Protein AF-A0A8T2XK38-F1 (afdb_monomer_lite)

Radius of gyration: 33.11 Å; chains: 1; bounding box: 88×64×48 Å

Secondary structure (DSSP, 8-state):
-----TTS-HHHHHHHHHHHHHHHHTS-HHHHHT--STTTTGGGHHHHHHHHHHHH-TTSHHHHHHHHHTTT---------HHHHHHHHHHHHHHHHS----------TT--GGGGGGSSSSSSSSSS--

Structure (mmCIF, N/CA/C/O backbone):
data_AF-A0A8T2XK38-F1
#
_entry.id   AF-A0A8T2XK38-F1
#
loop_
_atom_site.group_PDB
_atom_site.id
_atom_site.type_symbol
_atom_site.label_atom_id
_atom_site.label_alt_id
_atom_site.label_comp_id
_atom_site.label_asym_id
_atom_site.label_entity_id
_atom_site.label_seq_id
_atom_site.pdbx_PDB_ins_code
_atom_site.Cartn_x
_atom_site.Cartn_y
_atom_site.Cartn_z
_atom_site.occupancy
_atom_site.B_iso_or_equiv
_atom_site.auth_seq_id
_atom_site.auth_comp_id
_atom_site.auth_asym_id
_atom_site.auth_atom_id
_atom_site.pdbx_PDB_model_num
ATOM 1 N N . MET A 1 1 ? 4.969 -1.839 1.695 1.00 87.56 1 MET A N 1
ATOM 2 C CA . MET A 1 1 ? 5.526 -1.968 0.326 1.00 87.56 1 MET A CA 1
ATOM 3 C C . MET A 1 1 ? 4.391 -2.304 -0.635 1.00 87.56 1 MET A C 1
ATOM 5 O O . MET A 1 1 ? 3.435 -2.931 -0.197 1.00 87.56 1 MET A O 1
ATOM 9 N N . THR A 1 2 ? 4.467 -1.885 -1.900 1.00 90.44 2 THR A N 1
ATOM 10 C CA . THR A 1 2 ? 3.505 -2.249 -2.957 1.00 90.44 2 THR A CA 1
ATOM 11 C C . THR A 1 2 ? 4.258 -2.663 -4.222 1.00 90.44 2 THR A C 1
ATOM 13 O O . THR A 1 2 ? 5.380 -2.202 -4.427 1.00 90.44 2 THR A O 1
ATOM 16 N N . LEU A 1 3 ? 3.652 -3.514 -5.049 1.00 91.62 3 LEU A N 1
ATOM 17 C CA . LEU A 1 3 ? 4.162 -3.915 -6.360 1.00 91.62 3 LEU A CA 1
ATOM 18 C C . LEU A 1 3 ? 3.125 -3.524 -7.416 1.00 91.62 3 LEU A C 1
ATOM 20 O O . LEU A 1 3 ? 1.936 -3.775 -7.230 1.00 91.62 3 LEU A O 1
ATOM 24 N N . CYS A 1 4 ? 3.578 -2.878 -8.486 1.00 90.12 4 CYS A N 1
ATOM 25 C CA . CYS A 1 4 ? 2.731 -2.358 -9.559 1.00 90.12 4 CYS A CA 1
ATOM 26 C C . CYS A 1 4 ? 3.416 -2.625 -10.905 1.00 90.12 4 CYS A C 1
ATOM 28 O O . CYS A 1 4 ? 4.634 -2.818 -10.937 1.00 90.12 4 CYS A O 1
ATOM 30 N N . ASP A 1 5 ? 2.661 -2.562 -12.001 1.00 90.50 5 ASP A N 1
ATOM 31 C CA . ASP A 1 5 ? 3.234 -2.557 -13.348 1.00 90.50 5 ASP A CA 1
ATOM 32 C C . ASP A 1 5 ? 4.154 -1.354 -13.578 1.00 90.50 5 ASP A C 1
ATOM 34 O O . ASP A 1 5 ? 3.989 -0.287 -12.982 1.00 90.50 5 ASP A O 1
ATOM 38 N N . SER A 1 6 ? 5.106 -1.507 -14.499 1.00 87.25 6 SER A N 1
ATOM 39 C CA . SER A 1 6 ? 6.058 -0.449 -14.861 1.00 87.25 6 SER A CA 1
ATOM 40 C C . SER A 1 6 ? 5.391 0.782 -15.484 1.00 87.25 6 SER A C 1
ATOM 42 O O . SER A 1 6 ? 5.928 1.884 -15.382 1.00 87.25 6 SER A O 1
ATOM 44 N N . SER A 1 7 ? 4.215 0.611 -16.098 1.00 87.31 7 SER A N 1
ATOM 45 C CA . SER A 1 7 ? 3.406 1.700 -16.657 1.00 87.31 7 SER A CA 1
ATOM 46 C C . SER A 1 7 ? 2.645 2.496 -15.594 1.00 87.31 7 SER A C 1
ATOM 48 O O . SER A 1 7 ? 2.146 3.586 -15.882 1.00 87.31 7 SER A O 1
ATOM 50 N N . TYR A 1 8 ? 2.533 1.971 -14.370 1.00 88.25 8 TYR A N 1
ATOM 51 C CA . TYR A 1 8 ? 1.769 2.620 -13.320 1.00 88.25 8 TYR A CA 1
ATOM 52 C C . TYR A 1 8 ? 2.502 3.876 -12.815 1.00 88.25 8 TYR A C 1
ATOM 54 O O . TYR A 1 8 ? 3.689 3.807 -12.477 1.00 88.25 8 TYR A O 1
ATOM 62 N N . PRO A 1 9 ? 1.829 5.040 -12.710 1.00 87.12 9 PRO A N 1
ATOM 63 C CA . PRO A 1 9 ? 2.476 6.272 -12.282 1.00 87.12 9 PRO A CA 1
ATOM 64 C C . PRO A 1 9 ? 3.060 6.137 -10.876 1.00 87.12 9 PRO A C 1
ATOM 66 O O . PRO A 1 9 ? 2.338 6.029 -9.883 1.00 87.12 9 PRO A O 1
ATOM 69 N N . ARG A 1 10 ? 4.389 6.217 -10.770 1.00 85.31 10 ARG A N 1
ATOM 70 C CA . ARG A 1 10 ? 5.100 6.042 -9.496 1.00 85.31 10 ARG A CA 1
ATOM 71 C C . ARG A 1 10 ? 4.582 6.970 -8.395 1.00 85.31 10 ARG A C 1
ATOM 73 O O . ARG A 1 10 ? 4.397 6.533 -7.266 1.00 85.31 10 ARG A O 1
ATOM 80 N N . LYS A 1 11 ? 4.278 8.228 -8.729 1.00 84.38 11 LYS A N 1
ATOM 81 C CA . LYS A 1 11 ? 3.722 9.215 -7.787 1.00 84.38 11 LYS A CA 1
ATOM 82 C C . LYS A 1 11 ? 2.417 8.729 -7.137 1.00 84.38 11 LYS A C 1
ATOM 84 O O . LYS A 1 11 ? 2.240 8.886 -5.932 1.00 84.38 11 LYS A O 1
ATOM 89 N N . LEU A 1 12 ? 1.539 8.066 -7.896 1.00 86.94 12 LEU A N 1
ATOM 90 C CA . LEU A 1 12 ? 0.315 7.481 -7.341 1.00 86.94 12 LEU A CA 1
ATOM 91 C C . LEU A 1 12 ? 0.610 6.308 -6.405 1.00 86.94 12 LEU A C 1
ATOM 93 O O . LEU A 1 12 ? -0.098 6.140 -5.417 1.00 86.94 12 LEU A O 1
ATOM 97 N N . ALA A 1 13 ? 1.659 5.523 -6.665 1.00 89.31 13 ALA A N 1
ATOM 98 C CA . ALA A 1 13 ? 2.059 4.439 -5.766 1.00 89.31 13 ALA A CA 1
ATOM 99 C C . ALA A 1 13 ? 2.526 4.986 -4.408 1.00 89.31 13 ALA A C 1
ATOM 101 O O . ALA A 1 13 ? 2.169 4.433 -3.370 1.00 89.31 13 ALA A O 1
ATOM 102 N N . PHE A 1 14 ? 3.260 6.103 -4.396 1.00 88.38 14 PHE A N 1
ATOM 103 C CA . PHE A 1 14 ? 3.644 6.774 -3.150 1.00 88.38 14 PHE A CA 1
ATOM 104 C C . PHE A 1 14 ? 2.441 7.351 -2.407 1.00 88.38 14 PHE A C 1
ATOM 106 O O . PHE A 1 14 ? 2.337 7.154 -1.200 1.00 88.38 14 PHE A O 1
ATOM 113 N N . HIS A 1 15 ? 1.500 7.992 -3.104 1.00 88.31 15 HIS A N 1
ATOM 114 C CA . HIS A 1 15 ? 0.271 8.473 -2.468 1.00 88.31 15 HIS A CA 1
ATOM 115 C C . HIS A 1 15 ? -0.579 7.341 -1.887 1.00 88.31 15 HIS A C 1
ATOM 117 O O . HIS A 1 15 ? -1.078 7.473 -0.774 1.00 88.31 15 HIS A O 1
ATOM 123 N N . TYR A 1 16 ? -0.679 6.208 -2.586 1.00 90.94 16 TYR A N 1
ATOM 124 C CA . TYR A 1 16 ? -1.317 5.007 -2.051 1.00 90.94 16 TYR A CA 1
ATOM 125 C C . TYR A 1 16 ? -0.660 4.561 -0.737 1.00 90.94 16 TYR A C 1
ATOM 127 O O . TYR A 1 16 ? -1.354 4.309 0.245 1.00 90.94 16 TYR A O 1
ATOM 135 N N . LEU A 1 17 ? 0.676 4.505 -0.695 1.00 91.50 17 LEU A N 1
ATOM 136 C CA . LEU A 1 17 ? 1.410 4.135 0.517 1.00 91.50 17 LEU A CA 1
ATOM 137 C C . LEU A 1 17 ? 1.230 5.159 1.647 1.00 91.50 17 LEU A C 1
ATOM 139 O O . LEU A 1 17 ? 1.103 4.752 2.797 1.00 91.50 17 LEU A O 1
ATOM 143 N N . GLN A 1 18 ? 1.182 6.457 1.338 1.00 89.56 18 GLN A N 1
ATOM 144 C CA . GLN A 1 18 ? 0.935 7.516 2.324 1.00 89.56 18 GLN A CA 1
ATOM 145 C C . GLN A 1 18 ? -0.473 7.438 2.918 1.00 89.56 18 GLN A C 1
ATOM 147 O O . GLN A 1 18 ? -0.637 7.576 4.126 1.00 89.56 18 GLN A O 1
ATOM 152 N N . ASP A 1 19 ? -1.494 7.218 2.091 1.00 89.69 19 ASP A N 1
ATOM 153 C CA . ASP A 1 19 ? -2.868 7.078 2.578 1.00 89.69 19 ASP A CA 1
ATOM 154 C C . ASP A 1 19 ? -3.023 5.793 3.404 1.00 89.69 19 ASP A C 1
ATOM 156 O O . ASP A 1 19 ? -3.664 5.807 4.453 1.00 89.69 19 ASP A O 1
ATOM 160 N N . LEU A 1 20 ? -2.358 4.708 2.998 1.00 91.06 20 LEU A N 1
ATOM 161 C CA . LEU A 1 20 ? -2.313 3.467 3.769 1.00 91.06 20 LEU A CA 1
ATOM 162 C C . LEU A 1 20 ? -1.591 3.655 5.110 1.00 91.06 20 LEU A C 1
ATOM 164 O O . LEU A 1 20 ? -2.071 3.145 6.117 1.00 91.06 20 LEU A O 1
ATOM 168 N N . GLN A 1 21 ? -0.487 4.407 5.148 1.00 89.69 21 GLN A N 1
ATOM 169 C CA . GLN A 1 21 ? 0.204 4.755 6.391 1.00 89.69 21 GLN A CA 1
ATOM 170 C C . GLN A 1 21 ? -0.703 5.556 7.328 1.00 89.69 21 GLN A C 1
ATOM 172 O O . GLN A 1 21 ? -0.804 5.212 8.498 1.00 89.69 21 GLN A O 1
ATOM 177 N N . LYS A 1 22 ? -1.392 6.588 6.828 1.00 90.06 22 LYS A N 1
ATOM 178 C CA . LYS A 1 22 ? -2.310 7.390 7.652 1.00 90.06 22 LYS A CA 1
ATOM 179 C C . LYS A 1 22 ? -3.417 6.537 8.254 1.00 90.06 22 LYS A C 1
ATOM 181 O O . LYS A 1 22 ? -3.718 6.663 9.433 1.00 90.06 22 LYS A O 1
ATOM 186 N N . GLU A 1 23 ? -4.026 5.663 7.457 1.00 88.62 23 GLU A N 1
ATOM 187 C CA . GLU A 1 23 ? -5.059 4.763 7.968 1.00 88.62 23 GLU A CA 1
ATOM 188 C C . GLU A 1 23 ? -4.485 3.717 8.929 1.00 88.62 23 GLU A C 1
ATOM 190 O O . GLU A 1 23 ? -5.169 3.317 9.864 1.00 88.62 23 GLU A O 1
ATOM 195 N N . PHE A 1 24 ? -3.224 3.319 8.757 1.00 87.00 24 PHE A N 1
ATOM 196 C CA . PHE A 1 24 ? -2.525 2.469 9.716 1.00 87.00 24 PHE A CA 1
ATOM 197 C C . PHE A 1 24 ? -2.258 3.192 11.046 1.00 87.00 24 PHE A C 1
ATOM 199 O O . PHE A 1 24 ? -2.496 2.615 12.098 1.00 87.00 24 PHE A O 1
ATOM 206 N N . GLU A 1 25 ? -1.845 4.461 11.022 1.00 86.38 25 GLU A N 1
ATOM 207 C CA . GLU A 1 25 ? -1.614 5.289 12.222 1.00 86.38 25 GLU A CA 1
ATOM 208 C C . GLU A 1 25 ? -2.902 5.595 13.000 1.00 86.38 25 GLU A C 1
ATOM 210 O O . GLU A 1 25 ? -2.864 5.836 14.204 1.00 86.38 25 GLU A O 1
ATOM 215 N N . ARG A 1 26 ? -4.057 5.581 12.323 1.00 84.75 26 ARG A N 1
ATOM 216 C CA . ARG A 1 26 ? -5.373 5.702 12.972 1.00 84.75 26 ARG A CA 1
ATOM 217 C C . ARG A 1 26 ? -5.772 4.444 13.734 1.00 84.75 26 ARG A C 1
ATOM 219 O O . ARG A 1 26 ? -6.703 4.500 14.537 1.00 84.75 26 ARG A O 1
ATOM 226 N N . LEU A 1 27 ? -5.121 3.316 13.466 1.00 80.12 27 LEU A N 1
ATOM 227 C CA . LEU A 1 27 ? -5.349 2.096 14.221 1.00 80.12 27 LEU A CA 1
ATOM 228 C C . LEU A 1 27 ? -4.632 2.199 15.559 1.00 80.12 27 LEU A C 1
ATOM 230 O O . LEU A 1 27 ? -3.606 2.853 15.706 1.00 80.12 27 LEU A O 1
ATOM 234 N N . ASP A 1 28 ? -5.213 1.547 16.555 1.00 73.56 28 ASP A N 1
ATOM 235 C CA . ASP A 1 28 ? -4.703 1.585 17.914 1.00 73.56 28 ASP A CA 1
ATOM 236 C C . ASP A 1 28 ? -3.278 1.000 17.960 1.00 73.56 28 ASP A C 1
ATOM 238 O O . ASP A 1 28 ? -3.076 -0.200 17.755 1.00 73.56 28 ASP A O 1
ATOM 242 N N . ASN A 1 29 ? -2.280 1.849 18.226 1.00 71.06 29 ASN A N 1
ATOM 243 C CA . ASN A 1 29 ? -0.873 1.447 18.327 1.00 71.06 29 ASN A CA 1
ATOM 244 C C . ASN A 1 29 ? -0.667 0.343 19.378 1.00 71.06 29 ASN A C 1
ATOM 246 O O . ASN A 1 29 ? 0.220 -0.499 19.231 1.00 71.06 29 ASN A O 1
ATOM 250 N N . SER A 1 30 ? -1.544 0.268 20.388 1.00 69.00 30 SER A N 1
ATOM 251 C CA . SER A 1 30 ? -1.496 -0.784 21.405 1.00 69.00 30 SER A CA 1
ATOM 252 C C . SER A 1 30 ? -1.797 -2.181 20.848 1.00 69.00 30 SER A C 1
ATOM 254 O O . SER A 1 30 ? -1.363 -3.181 21.424 1.00 69.00 30 SER A O 1
ATOM 256 N N . LEU A 1 31 ? -2.527 -2.278 19.729 1.00 69.31 31 LEU A N 1
ATOM 257 C CA . LEU A 1 31 ? -2.750 -3.537 19.016 1.00 69.31 31 LEU A CA 1
ATOM 258 C C . LEU A 1 31 ? -1.519 -3.945 18.211 1.00 69.31 31 LEU A C 1
ATOM 260 O O . LEU A 1 31 ? -1.257 -5.141 18.117 1.00 69.31 31 LEU A O 1
ATOM 264 N N . VAL A 1 32 ? -0.770 -2.980 17.669 1.00 74.31 32 VAL A N 1
ATOM 265 C CA . VAL A 1 32 ? 0.437 -3.221 16.863 1.00 74.31 32 VAL A CA 1
ATOM 266 C C . VAL A 1 32 ? 1.574 -3.764 17.729 1.00 74.31 32 VAL A C 1
ATOM 268 O O . VAL A 1 32 ? 2.205 -4.752 17.359 1.00 74.31 32 VAL A O 1
ATOM 271 N N . GLU A 1 33 ? 1.778 -3.203 18.921 1.00 71.44 33 GLU A N 1
ATOM 272 C CA . GLU A 1 33 ? 2.801 -3.672 19.871 1.00 71.44 33 GLU A CA 1
ATOM 273 C C . GLU A 1 33 ? 2.521 -5.081 20.420 1.00 71.44 33 GLU A C 1
ATOM 275 O O . GLU A 1 33 ? 3.436 -5.809 20.797 1.00 71.44 33 GLU A O 1
ATOM 280 N N . LYS A 1 34 ? 1.251 -5.503 20.431 1.00 72.06 34 LYS A N 1
ATOM 281 C CA . LYS A 1 34 ? 0.829 -6.835 20.896 1.00 72.06 34 LYS A CA 1
ATOM 282 C C . LYS A 1 34 ? 0.892 -7.909 19.804 1.00 72.06 34 LYS A C 1
ATOM 284 O O . LYS A 1 34 ? 0.543 -9.066 20.066 1.00 72.06 34 LYS A O 1
ATOM 289 N N . ILE A 1 35 ? 1.322 -7.567 18.585 1.00 77.00 35 ILE A N 1
ATOM 290 C CA . ILE A 1 35 ? 1.447 -8.528 17.483 1.00 77.00 35 ILE A CA 1
ATOM 291 C C . ILE A 1 35 ? 2.626 -9.462 17.759 1.00 77.00 35 ILE A C 1
ATOM 293 O O . ILE A 1 35 ? 3.783 -9.149 17.514 1.00 77.00 35 ILE A O 1
ATOM 297 N N . THR A 1 36 ? 2.307 -10.661 18.234 1.00 77.44 36 THR A N 1
ATOM 298 C CA . THR A 1 36 ? 3.279 -11.740 18.477 1.00 77.44 36 THR A CA 1
ATOM 299 C C . THR A 1 36 ? 3.264 -12.814 17.393 1.00 77.44 36 THR A C 1
ATOM 301 O O . THR A 1 36 ? 4.147 -13.667 17.360 1.00 77.44 36 THR A O 1
ATOM 304 N N . ARG A 1 37 ? 2.266 -12.801 16.498 1.00 78.44 37 ARG A N 1
ATOM 305 C CA . ARG A 1 37 ? 2.092 -13.820 15.455 1.00 78.44 37 ARG A CA 1
ATOM 306 C C . ARG A 1 37 ? 2.057 -13.197 14.060 1.00 78.44 37 ARG A C 1
ATOM 308 O O . ARG A 1 37 ? 1.503 -12.106 13.894 1.00 78.44 37 ARG A O 1
ATOM 315 N N . PRO A 1 38 ? 2.604 -13.894 13.049 1.00 82.12 38 PRO A N 1
ATOM 316 C CA . PRO A 1 38 ? 2.490 -13.457 11.667 1.00 82.12 38 PRO A CA 1
ATOM 317 C C . PRO A 1 38 ? 1.011 -13.389 11.262 1.00 82.12 38 PRO A C 1
ATOM 319 O O . PRO A 1 38 ? 0.217 -14.246 11.645 1.00 82.12 38 PRO A O 1
ATOM 322 N N . TYR A 1 39 ? 0.645 -12.362 10.493 1.00 77.81 39 TYR A N 1
ATOM 323 C CA . TYR A 1 39 ? -0.713 -12.137 9.971 1.00 77.81 39 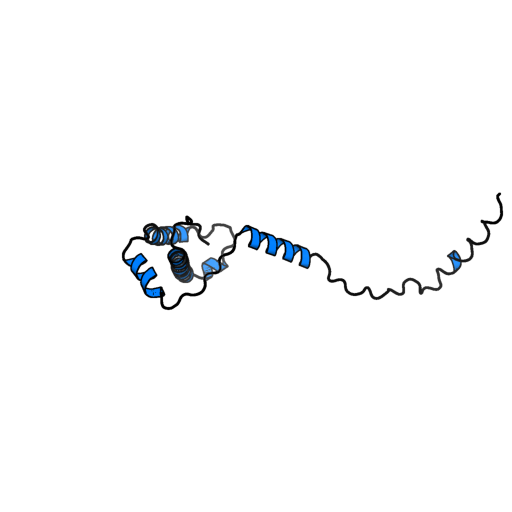TYR A CA 1
ATOM 324 C C . TYR A 1 39 ? -1.827 -11.945 11.015 1.00 77.81 39 TYR A C 1
ATOM 326 O O . TYR A 1 39 ? -3.002 -12.025 10.673 1.00 77.81 39 TYR A O 1
ATOM 334 N N . SER A 1 40 ? -1.509 -11.604 12.269 1.00 78.94 40 SER A N 1
ATOM 335 C CA . SER A 1 40 ? -2.539 -11.303 13.283 1.00 78.94 40 SER A CA 1
ATOM 336 C C . SER A 1 40 ? -3.450 -10.120 12.935 1.00 78.94 40 SER A C 1
ATOM 338 O O . SER A 1 40 ? -4.483 -9.926 13.573 1.00 78.94 40 SER A O 1
ATOM 340 N N . PHE A 1 41 ? -3.083 -9.311 11.942 1.00 77.00 41 PHE A N 1
ATOM 341 C CA . PHE A 1 41 ? -3.732 -8.042 11.638 1.00 77.00 41 PHE A CA 1
ATOM 342 C C . PHE A 1 41 ? -4.715 -8.112 10.456 1.00 77.00 41 PHE A C 1
ATOM 344 O O . PHE A 1 41 ? -4.787 -7.207 9.631 1.00 77.00 41 PHE A O 1
ATOM 351 N N . VAL A 1 42 ? -5.518 -9.178 10.404 1.00 78.31 42 VAL A N 1
ATOM 352 C CA . VAL A 1 42 ? -6.505 -9.442 9.332 1.00 78.31 42 VAL A CA 1
ATOM 353 C C . VAL A 1 42 ? -7.570 -8.340 9.219 1.00 78.31 42 VAL A C 1
ATOM 355 O O . VAL A 1 42 ? -8.108 -8.079 8.148 1.00 78.31 42 VAL A O 1
ATOM 358 N N . LYS A 1 43 ? -7.859 -7.623 10.316 1.00 78.12 43 LYS A N 1
ATOM 359 C CA . LYS A 1 43 ? -8.832 -6.512 10.322 1.00 78.12 43 LYS A CA 1
ATOM 360 C C . LYS A 1 43 ? -8.453 -5.376 9.364 1.00 78.12 43 LYS A C 1
ATOM 362 O O . LYS A 1 43 ? -9.329 -4.635 8.926 1.00 78.12 43 LYS A O 1
ATOM 367 N N . PHE A 1 44 ? -7.171 -5.245 9.030 1.00 85.12 44 PHE A N 1
ATOM 368 C CA . PHE A 1 44 ? -6.684 -4.203 8.132 1.00 85.12 44 PHE A CA 1
ATOM 369 C C . PHE A 1 44 ? -6.887 -4.528 6.648 1.00 85.12 44 PHE A C 1
ATOM 371 O O . PHE A 1 44 ? -6.844 -3.621 5.818 1.00 85.12 44 PHE A O 1
ATOM 378 N N . ASP A 1 45 ? -7.210 -5.776 6.298 1.00 86.19 45 ASP A N 1
ATOM 379 C CA . ASP A 1 45 ? -7.433 -6.185 4.907 1.00 86.19 45 ASP A CA 1
ATOM 380 C C . ASP A 1 45 ? -8.571 -5.394 4.245 1.00 86.19 45 ASP A C 1
ATOM 382 O O . ASP A 1 45 ? -8.487 -5.035 3.067 1.00 86.19 45 ASP A O 1
ATOM 386 N N . GLY A 1 46 ? -9.614 -5.051 5.010 1.00 89.25 46 GLY A N 1
ATOM 387 C CA . GLY A 1 46 ? -10.721 -4.222 4.529 1.00 89.25 46 GLY A CA 1
ATOM 388 C C . GLY A 1 46 ? -10.284 -2.800 4.165 1.00 89.25 46 GLY A C 1
ATOM 389 O O . GLY A 1 46 ? -10.695 -2.269 3.130 1.00 89.25 46 GLY A O 1
ATOM 390 N N . VAL A 1 47 ? -9.400 -2.208 4.972 1.00 89.19 47 VAL A N 1
ATOM 391 C CA . VAL A 1 47 ? -8.828 -0.877 4.721 1.00 89.19 47 VAL A CA 1
ATOM 392 C C . VAL A 1 47 ? -7.940 -0.918 3.482 1.00 89.19 47 VAL A C 1
ATOM 394 O O . VAL A 1 47 ? -8.129 -0.115 2.567 1.00 89.19 47 VAL A O 1
ATOM 397 N N . ILE A 1 48 ? -7.047 -1.912 3.392 1.00 90.25 48 ILE A N 1
ATOM 398 C CA . ILE A 1 48 ? -6.199 -2.131 2.213 1.00 90.25 48 ILE A CA 1
ATOM 399 C C . ILE A 1 48 ? -7.063 -2.258 0.954 1.00 90.25 48 ILE A C 1
ATOM 401 O O . ILE A 1 48 ? -6.779 -1.614 -0.055 1.00 90.25 48 ILE A O 1
ATOM 405 N N . GLY A 1 49 ? -8.126 -3.064 0.999 1.00 89.81 49 GLY A N 1
ATOM 406 C CA . GLY A 1 49 ? -9.032 -3.263 -0.131 1.00 89.81 49 GLY A CA 1
ATOM 407 C C . GLY A 1 49 ? -9.771 -1.988 -0.541 1.00 89.81 49 GLY A C 1
ATOM 408 O O . GLY A 1 49 ? -9.882 -1.703 -1.735 1.00 89.81 49 GLY A O 1
ATOM 409 N N . SER A 1 50 ? -10.248 -1.207 0.430 1.00 90.62 50 SER A N 1
ATOM 410 C CA . SER A 1 50 ? -10.949 0.059 0.188 1.00 90.62 50 SER A CA 1
ATOM 411 C C . SER A 1 50 ? -10.043 1.090 -0.486 1.00 90.62 50 SER A C 1
ATOM 413 O O . SER A 1 50 ? -10.384 1.613 -1.548 1.00 90.62 50 SER A O 1
ATOM 415 N N . ILE A 1 51 ? -8.848 1.315 0.072 1.00 90.06 51 ILE A N 1
ATOM 416 C CA . ILE A 1 51 ? -7.876 2.257 -0.491 1.00 90.06 51 ILE A CA 1
ATOM 417 C C . ILE A 1 51 ? -7.428 1.763 -1.866 1.00 90.06 51 ILE A C 1
ATOM 419 O O . ILE A 1 51 ? -7.442 2.530 -2.824 1.00 90.06 51 ILE A O 1
ATOM 423 N N . ARG A 1 52 ? -7.110 0.469 -2.018 1.00 90.56 52 AR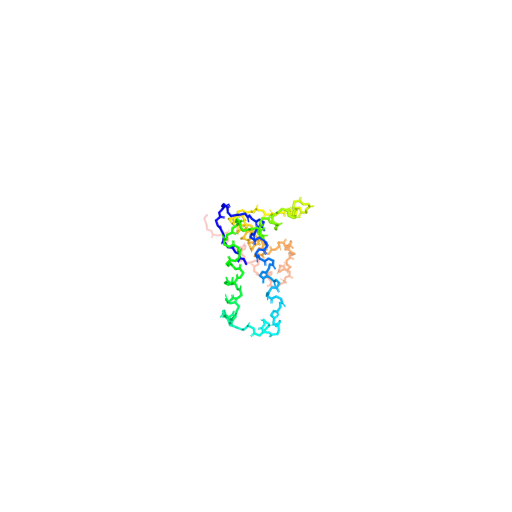G A N 1
ATOM 424 C CA . ARG A 1 52 ? -6.680 -0.098 -3.306 1.00 90.56 52 ARG A CA 1
ATOM 425 C C . ARG A 1 52 ? -7.679 0.212 -4.416 1.00 90.56 52 ARG A C 1
ATOM 427 O O . ARG A 1 52 ? -7.257 0.659 -5.474 1.00 90.56 52 ARG A O 1
ATOM 434 N N . LYS A 1 53 ? -8.985 0.051 -4.176 1.00 89.06 53 LYS A N 1
ATOM 435 C CA . LYS A 1 53 ? -10.028 0.347 -5.177 1.00 89.06 53 LYS A CA 1
ATOM 436 C C . LYS A 1 53 ? -9.957 1.775 -5.721 1.00 89.06 53 LYS A C 1
ATOM 438 O O . LYS A 1 53 ? -10.195 1.970 -6.906 1.00 89.06 53 LYS A O 1
ATOM 443 N N . GLN A 1 54 ? -9.585 2.749 -4.895 1.00 86.38 54 GLN A N 1
ATOM 444 C CA . GLN A 1 54 ? -9.456 4.149 -5.313 1.00 86.38 54 GLN A CA 1
ATOM 445 C C . GLN A 1 54 ? -8.234 4.401 -6.207 1.00 86.38 54 GLN A C 1
ATOM 447 O O . GLN A 1 54 ? -8.213 5.366 -6.966 1.00 86.38 54 GLN A O 1
ATOM 452 N N . TYR A 1 55 ? -7.221 3.540 -6.117 1.00 86.38 55 TYR A N 1
ATOM 453 C CA . TYR A 1 55 ? -5.948 3.676 -6.823 1.00 86.38 55 TYR A CA 1
ATOM 454 C C . TYR A 1 55 ? -5.787 2.696 -7.997 1.00 86.38 55 TYR A C 1
ATOM 456 O O . TYR A 1 55 ? -4.816 2.804 -8.737 1.00 86.38 55 TYR A O 1
ATOM 464 N N . ILE A 1 56 ? -6.737 1.773 -8.209 1.00 85.50 56 ILE A N 1
ATOM 465 C CA . ILE A 1 56 ? -6.754 0.902 -9.400 1.00 85.50 56 ILE A CA 1
ATOM 466 C C . ILE A 1 56 ? -6.926 1.741 -10.671 1.00 85.50 56 ILE A C 1
ATOM 468 O O . ILE A 1 56 ? -6.213 1.524 -11.648 1.00 85.50 56 ILE A O 1
ATOM 472 N N . ASP A 1 57 ? -7.848 2.708 -10.657 1.00 80.50 57 ASP A N 1
ATOM 473 C CA . ASP A 1 57 ? -8.092 3.569 -11.811 1.00 80.50 57 ASP A CA 1
ATOM 474 C C . ASP A 1 57 ? -7.343 4.902 -11.692 1.00 80.50 57 ASP A C 1
ATOM 476 O O . ASP A 1 57 ? -7.774 5.860 -11.042 1.00 80.50 57 ASP A O 1
ATOM 480 N N . THR A 1 58 ? -6.213 4.982 -12.385 1.00 73.94 58 THR A N 1
ATOM 481 C CA . THR A 1 58 ? -5.358 6.174 -12.449 1.00 73.94 58 THR A CA 1
ATOM 482 C C . THR A 1 58 ? -6.025 7.367 -13.137 1.00 73.94 58 THR A C 1
ATOM 484 O O . THR A 1 58 ? -5.560 8.495 -12.970 1.00 73.94 58 THR A O 1
ATOM 487 N N . ARG A 1 59 ? -7.121 7.153 -13.878 1.00 74.44 59 ARG A N 1
ATOM 488 C CA . ARG A 1 59 ? -7.820 8.182 -14.667 1.00 74.44 59 ARG A CA 1
ATOM 489 C C . ARG A 1 59 ? -8.896 8.922 -13.882 1.00 74.44 59 ARG A C 1
ATOM 491 O O . ARG A 1 59 ? -9.461 9.890 -14.388 1.00 74.44 59 ARG A O 1
ATOM 498 N N . THR A 1 60 ? -9.180 8.498 -12.654 1.00 78.94 60 THR A N 1
ATOM 499 C CA . THR A 1 60 ? -10.163 9.170 -11.802 1.00 78.94 60 THR A CA 1
ATOM 500 C C . THR A 1 60 ? -9.724 10.610 -11.503 1.00 78.94 60 THR A C 1
ATOM 502 O O . THR A 1 60 ? -8.557 10.865 -11.199 1.00 78.94 60 THR A O 1
ATOM 505 N N . GLN A 1 61 ? -10.666 11.561 -11.527 1.00 69.12 61 GLN A N 1
ATOM 506 C CA . GLN A 1 61 ? -10.414 12.995 -11.303 1.00 69.12 61 GLN A CA 1
ATOM 507 C C . GLN A 1 61 ? -9.628 13.277 -10.009 1.00 69.12 61 GLN A C 1
ATOM 509 O O . GLN A 1 61 ? -8.753 14.138 -9.991 1.00 69.12 61 GLN A O 1
ATOM 514 N N . ALA A 1 62 ? -9.879 12.518 -8.939 1.00 74.81 62 ALA A N 1
ATOM 515 C CA . ALA A 1 62 ? -9.137 12.620 -7.682 1.00 74.81 62 ALA A CA 1
ATOM 516 C C . ALA A 1 62 ? -7.645 12.261 -7.831 1.00 74.81 62 ALA A C 1
ATOM 518 O O . ALA A 1 62 ? -6.789 12.941 -7.265 1.00 74.81 62 ALA A O 1
ATOM 519 N N . ASN A 1 63 ? -7.322 11.234 -8.622 1.00 77.62 63 ASN A N 1
ATOM 520 C CA . ASN A 1 63 ? -5.945 10.801 -8.870 1.00 77.62 63 ASN A CA 1
ATOM 521 C C . ASN A 1 63 ? -5.208 11.800 -9.770 1.00 77.62 63 ASN A C 1
ATOM 523 O O . ASN A 1 63 ? -4.061 12.148 -9.491 1.00 77.62 63 ASN A O 1
ATOM 527 N N . LEU A 1 64 ? -5.895 12.354 -10.773 1.00 75.31 64 LEU A N 1
ATOM 528 C CA . LEU A 1 64 ? -5.365 13.430 -11.615 1.00 75.31 64 LEU A CA 1
ATOM 529 C C . LEU A 1 64 ? -5.073 14.700 -10.804 1.00 75.31 64 LEU A C 1
ATOM 531 O O . LEU A 1 64 ? -4.005 15.289 -10.947 1.00 75.31 64 LEU A O 1
ATOM 535 N N . SER A 1 65 ? -5.967 15.092 -9.895 1.00 75.06 65 SER A N 1
ATOM 536 C CA . SER A 1 65 ? -5.735 16.224 -8.990 1.00 75.06 65 SER A CA 1
ATOM 537 C C . SER A 1 65 ? -4.523 16.001 -8.080 1.00 75.06 65 SER A C 1
ATOM 539 O O . SER A 1 65 ? -3.718 16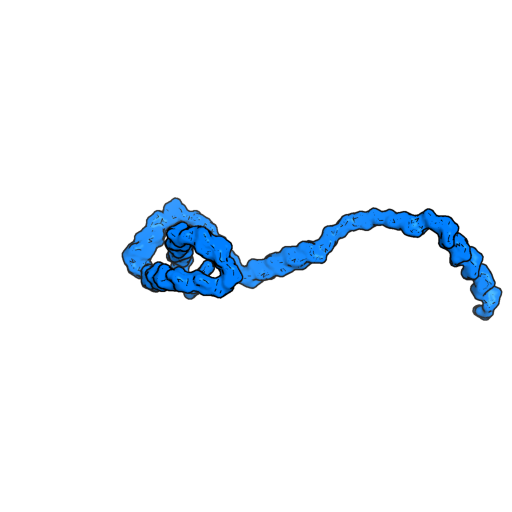.915 -7.910 1.00 75.06 65 SER A O 1
ATOM 541 N N . LYS A 1 66 ? -4.342 14.785 -7.541 1.00 76.88 66 LYS A N 1
ATOM 542 C CA . LYS A 1 66 ? -3.168 14.420 -6.723 1.00 76.88 66 LYS A CA 1
ATOM 543 C C . LYS A 1 66 ? -1.860 14.477 -7.521 1.00 76.88 66 LYS A C 1
ATOM 545 O O . LYS A 1 66 ? -0.847 14.940 -6.997 1.00 76.88 66 LYS A O 1
ATOM 550 N N . LEU A 1 67 ? -1.885 14.059 -8.787 1.00 76.56 67 LEU A N 1
ATOM 551 C CA . LEU A 1 67 ? -0.740 14.171 -9.695 1.00 76.56 67 LEU A CA 1
ATOM 552 C C . LEU A 1 67 ? -0.399 15.633 -10.013 1.00 76.56 67 LEU A C 1
ATOM 554 O O . LEU A 1 67 ? 0.767 16.017 -9.955 1.00 76.56 67 LEU A O 1
ATOM 558 N N . ASN A 1 68 ? -1.415 16.452 -10.293 1.00 71.75 68 ASN A N 1
ATOM 559 C CA . ASN A 1 68 ? -1.244 17.842 -10.719 1.00 71.75 68 ASN A CA 1
ATOM 560 C C . ASN A 1 68 ? -0.859 18.789 -9.570 1.00 71.75 68 ASN A C 1
ATOM 562 O O . ASN A 1 68 ? -0.120 19.749 -9.783 1.00 71.75 68 ASN A O 1
ATOM 566 N N . ALA A 1 69 ? -1.328 18.532 -8.345 1.00 70.81 69 ALA A N 1
ATOM 567 C CA . ALA A 1 69 ? -1.035 19.376 -7.183 1.00 70.81 69 ALA A CA 1
ATOM 568 C C . ALA A 1 69 ? 0.443 19.325 -6.745 1.00 70.81 69 ALA A C 1
ATOM 570 O O . ALA A 1 69 ? 0.932 20.266 -6.120 1.00 70.81 69 ALA A O 1
ATOM 571 N N . ASN A 1 70 ? 1.168 18.253 -7.084 1.00 60.47 70 ASN A N 1
ATOM 572 C CA . ASN A 1 70 ? 2.517 17.995 -6.573 1.00 60.47 70 ASN A CA 1
ATOM 573 C C . ASN A 1 70 ? 3.658 18.373 -7.529 1.00 60.47 70 ASN A C 1
ATOM 575 O O . ASN A 1 70 ? 4.819 18.245 -7.151 1.00 60.47 70 ASN A O 1
ATOM 579 N N . THR A 1 71 ? 3.376 18.936 -8.709 1.00 57.84 71 THR A N 1
ATOM 580 C CA . THR A 1 71 ? 4.414 19.451 -9.632 1.00 57.84 71 THR A CA 1
ATOM 581 C C . THR A 1 71 ? 5.304 20.534 -8.996 1.00 57.84 71 THR A C 1
ATOM 583 O O . THR A 1 71 ? 6.390 20.810 -9.487 1.00 57.84 71 THR A O 1
ATOM 586 N N . LYS A 1 72 ? 4.884 21.149 -7.879 1.00 55.12 72 LYS A N 1
ATOM 587 C CA . LYS A 1 72 ? 5.651 22.199 -7.182 1.00 55.12 72 LYS A CA 1
ATOM 588 C C . LYS A 1 72 ? 6.620 21.688 -6.103 1.00 55.12 72 LYS A C 1
ATOM 590 O O . LYS A 1 72 ? 7.403 22.485 -5.596 1.00 55.12 72 LYS A O 1
ATOM 595 N N . LYS A 1 73 ? 6.568 20.406 -5.722 1.00 57.31 73 LYS A N 1
ATOM 596 C CA . LYS A 1 73 ? 7.444 19.796 -4.702 1.00 57.31 73 LYS A CA 1
ATOM 597 C C . LYS A 1 73 ? 7.835 18.381 -5.137 1.00 57.31 73 LYS A C 1
ATOM 599 O O . LYS A 1 73 ? 7.368 17.405 -4.557 1.00 57.31 73 LYS A O 1
ATOM 604 N N . ASP A 1 74 ? 8.653 18.258 -6.178 1.00 60.22 74 ASP A N 1
ATOM 605 C CA . ASP A 1 74 ? 9.219 16.956 -6.537 1.00 60.22 74 ASP A CA 1
ATOM 606 C C . ASP A 1 74 ? 10.314 16.588 -5.524 1.00 60.22 74 ASP A C 1
ATOM 608 O O . ASP A 1 74 ? 11.434 17.091 -5.574 1.00 60.22 74 ASP A O 1
ATOM 612 N N . SER A 1 75 ? 9.974 15.736 -4.556 1.00 61.41 75 SER A N 1
ATOM 613 C CA . SER A 1 75 ? 10.976 14.988 -3.798 1.00 61.41 75 SER A CA 1
ATOM 614 C C . SER A 1 75 ? 11.585 13.948 -4.733 1.00 61.41 75 SER A C 1
ATOM 616 O O . SER A 1 75 ? 10.855 13.170 -5.346 1.00 61.41 75 SER A O 1
ATOM 618 N N . GLU A 1 76 ? 12.909 13.942 -4.863 1.00 75.25 76 GLU A N 1
ATOM 619 C CA . GLU A 1 76 ? 13.624 12.981 -5.697 1.00 75.25 76 GLU A CA 1
ATOM 620 C C . GLU A 1 76 ? 13.336 11.550 -5.217 1.00 75.25 76 GLU A C 1
ATOM 622 O O . GLU A 1 76 ? 13.689 11.155 -4.105 1.00 75.25 76 GLU A O 1
ATOM 627 N N . ILE A 1 77 ? 12.634 10.771 -6.045 1.00 78.81 77 ILE A N 1
ATOM 628 C CA . ILE A 1 77 ? 12.321 9.378 -5.735 1.00 78.81 77 ILE A CA 1
ATOM 629 C C . ILE A 1 77 ? 13.469 8.505 -6.235 1.00 78.81 77 ILE A C 1
ATOM 631 O O . ILE A 1 77 ? 13.590 8.247 -7.438 1.00 78.81 77 ILE A O 1
ATOM 635 N N . ILE A 1 78 ? 14.264 8.004 -5.293 1.00 84.38 78 ILE A N 1
ATOM 636 C CA . ILE A 1 78 ? 15.384 7.102 -5.564 1.00 84.38 78 ILE A CA 1
ATOM 637 C C . ILE A 1 78 ? 14.877 5.859 -6.300 1.00 84.38 78 ILE A C 1
ATOM 639 O O . ILE A 1 78 ? 13.884 5.235 -5.918 1.00 84.38 78 ILE A O 1
ATOM 643 N N . THR A 1 79 ? 15.571 5.508 -7.380 1.00 83.38 79 THR A N 1
ATOM 644 C CA . THR A 1 79 ? 15.300 4.304 -8.166 1.00 83.38 79 THR A CA 1
ATOM 645 C C . THR A 1 79 ? 16.570 3.496 -8.246 1.00 83.38 79 THR A C 1
ATOM 647 O O . THR A 1 79 ? 17.547 3.944 -8.833 1.00 83.38 79 THR A O 1
ATOM 650 N N . GLU A 1 80 ? 16.542 2.296 -7.694 1.00 85.81 80 GLU A N 1
ATOM 651 C CA . GLU A 1 80 ? 17.636 1.346 -7.822 1.00 85.81 80 GLU A CA 1
ATOM 652 C C . GLU A 1 80 ? 17.064 -0.002 -8.240 1.00 85.81 80 GLU A C 1
ATOM 654 O O . GLU A 1 80 ? 15.931 -0.355 -7.893 1.00 85.81 80 GLU A O 1
ATOM 659 N N . HIS A 1 81 ? 17.844 -0.765 -8.998 1.00 89.00 81 HIS A N 1
ATOM 660 C CA . HIS A 1 81 ? 17.471 -2.131 -9.310 1.00 89.00 81 HIS A CA 1
ATOM 661 C C . HIS A 1 81 ? 17.658 -3.005 -8.065 1.00 89.00 81 HIS A C 1
ATOM 663 O O . HIS A 1 81 ? 18.648 -2.884 -7.342 1.00 89.00 81 HIS A O 1
ATOM 669 N N . ILE A 1 82 ? 16.709 -3.909 -7.815 1.00 89.00 82 ILE A N 1
ATOM 670 C CA . ILE A 1 82 ? 16.723 -4.743 -6.608 1.00 89.00 82 ILE A CA 1
ATOM 671 C C . ILE A 1 82 ? 17.997 -5.606 -6.548 1.00 89.00 82 ILE A C 1
ATOM 673 O O . ILE A 1 82 ? 18.499 -5.840 -5.450 1.00 89.00 82 ILE A O 1
ATOM 677 N N . SER A 1 83 ? 18.579 -6.020 -7.688 1.00 90.00 83 SER A N 1
ATOM 678 C CA . SER A 1 83 ? 19.859 -6.758 -7.682 1.00 90.00 83 SER A CA 1
ATOM 679 C C . SER A 1 83 ? 20.985 -5.968 -7.026 1.00 90.00 83 SER A C 1
ATOM 681 O O . SER A 1 83 ? 21.734 -6.541 -6.238 1.00 90.00 83 SER A O 1
ATOM 683 N N . GLU A 1 84 ? 21.067 -4.666 -7.301 1.00 90.75 84 GLU A N 1
ATOM 684 C CA . GLU A 1 84 ? 22.131 -3.794 -6.803 1.00 90.75 84 GLU A CA 1
ATOM 685 C C . GLU A 1 84 ? 21.985 -3.586 -5.296 1.00 90.75 84 GLU A C 1
ATOM 687 O O . GLU A 1 84 ? 22.956 -3.700 -4.546 1.00 90.75 84 GLU A O 1
ATOM 692 N N . ILE A 1 85 ? 20.746 -3.393 -4.828 1.00 89.94 85 ILE A N 1
ATOM 693 C CA . ILE A 1 85 ? 20.428 -3.295 -3.397 1.00 89.94 85 ILE A CA 1
ATOM 694 C C . ILE A 1 85 ? 20.838 -4.588 -2.674 1.00 89.94 85 ILE A C 1
ATOM 696 O O . ILE A 1 85 ? 21.477 -4.548 -1.619 1.00 89.94 85 ILE A O 1
ATOM 700 N N . LEU A 1 86 ? 20.500 -5.747 -3.246 1.00 90.44 86 LEU A N 1
ATOM 701 C CA . LEU A 1 86 ? 20.818 -7.053 -2.665 1.00 90.44 86 LEU A CA 1
ATOM 702 C C . LEU A 1 86 ? 22.321 -7.346 -2.671 1.00 90.44 86 LEU A C 1
ATOM 704 O O . LEU A 1 86 ? 22.836 -7.916 -1.707 1.00 90.44 86 LEU A O 1
ATOM 708 N N . GLN A 1 87 ? 23.030 -6.969 -3.734 1.00 90.50 87 GLN A N 1
ATOM 709 C CA . GLN A 1 87 ? 24.476 -7.147 -3.826 1.00 90.50 87 GLN A CA 1
ATOM 710 C C . GLN A 1 87 ? 25.198 -6.284 -2.790 1.00 90.50 87 GLN A C 1
ATOM 712 O O . GLN A 1 87 ? 26.048 -6.793 -2.061 1.00 90.50 87 GLN A O 1
ATOM 717 N N . ARG A 1 88 ? 24.810 -5.011 -2.659 1.00 91.19 88 ARG A N 1
ATOM 718 C CA . ARG A 1 88 ? 25.356 -4.099 -1.647 1.00 91.19 88 ARG A CA 1
ATOM 719 C C . ARG A 1 88 ? 25.146 -4.635 -0.231 1.00 91.19 88 ARG A C 1
ATOM 721 O O . ARG A 1 88 ? 26.090 -4.640 0.555 1.00 91.19 88 ARG A O 1
ATOM 728 N N . LYS A 1 89 ? 23.948 -5.152 0.072 1.00 89.00 89 LYS A N 1
ATOM 729 C CA . LYS A 1 89 ? 23.651 -5.782 1.368 1.00 89.00 89 LYS A CA 1
ATOM 730 C C . LYS A 1 89 ? 24.556 -6.989 1.634 1.00 89.00 89 LYS A C 1
ATOM 732 O O . LYS A 1 89 ? 25.175 -7.051 2.690 1.00 89.00 89 LYS A O 1
ATOM 737 N N . ARG A 1 90 ? 24.699 -7.902 0.663 1.00 88.38 90 ARG A N 1
ATOM 738 C CA . ARG A 1 90 ? 25.613 -9.055 0.777 1.00 88.38 90 ARG A CA 1
ATOM 739 C C . ARG A 1 90 ? 27.049 -8.619 1.058 1.00 88.38 90 ARG A C 1
ATOM 741 O O . ARG A 1 90 ? 27.693 -9.182 1.934 1.00 88.38 90 ARG A O 1
ATOM 748 N N . ASN A 1 91 ? 27.539 -7.613 0.340 1.00 85.50 91 ASN A N 1
ATOM 749 C CA . ASN A 1 91 ? 28.902 -7.115 0.512 1.00 85.50 91 ASN A CA 1
ATOM 750 C C . ASN A 1 91 ? 29.106 -6.481 1.900 1.00 85.50 91 ASN A C 1
ATOM 752 O O . ASN A 1 91 ? 30.154 -6.685 2.507 1.00 85.50 91 ASN A O 1
ATOM 756 N N . SER A 1 92 ? 28.096 -5.776 2.425 1.00 87.19 92 SER A N 1
ATOM 757 C CA . SER A 1 92 ? 28.105 -5.233 3.791 1.00 87.19 92 SER A CA 1
ATOM 758 C C . SER A 1 92 ? 28.177 -6.342 4.843 1.00 87.19 92 SER A C 1
ATOM 760 O O . SER A 1 92 ? 29.036 -6.305 5.717 1.00 87.19 92 SER A O 1
ATOM 762 N N . GLU A 1 93 ? 27.337 -7.375 4.722 1.00 82.81 93 GLU A N 1
ATOM 763 C CA . GLU A 1 93 ? 27.330 -8.515 5.650 1.00 82.81 93 GLU A CA 1
ATOM 764 C C . GLU A 1 93 ? 28.652 -9.301 5.618 1.00 82.81 93 GLU A C 1
ATOM 766 O O . GLU A 1 93 ? 29.106 -9.810 6.641 1.00 82.81 93 GLU A O 1
ATOM 771 N N . ILE A 1 94 ? 29.291 -9.403 4.449 1.00 80.12 94 ILE A N 1
ATOM 772 C CA . ILE A 1 94 ? 30.620 -10.014 4.309 1.00 80.12 94 ILE A CA 1
ATOM 773 C C . ILE A 1 94 ? 31.683 -9.147 4.996 1.00 80.12 94 ILE A C 1
ATOM 775 O O . ILE A 1 94 ? 32.540 -9.686 5.693 1.00 80.12 94 ILE A O 1
ATOM 779 N N . SER A 1 95 ? 31.610 -7.820 4.849 1.00 71.44 95 SER A N 1
ATOM 780 C CA . SER A 1 95 ? 32.530 -6.886 5.507 1.00 71.44 95 SER A CA 1
ATOM 781 C C . SER A 1 95 ? 32.408 -6.909 7.033 1.00 71.44 95 SER A C 1
ATOM 783 O O . SER A 1 95 ? 33.419 -6.778 7.712 1.00 71.44 95 SER A O 1
ATOM 785 N N . GLU A 1 96 ? 31.204 -7.094 7.579 1.00 66.50 96 GLU A N 1
ATOM 786 C CA . GLU A 1 96 ? 30.969 -7.202 9.029 1.00 66.50 96 GLU A CA 1
ATOM 787 C C . GLU A 1 96 ? 31.474 -8.526 9.621 1.00 66.50 96 GLU A C 1
ATOM 789 O O . GLU A 1 96 ? 31.818 -8.597 10.800 1.00 66.50 96 GLU A O 1
ATOM 794 N N . ARG A 1 97 ? 31.530 -9.589 8.810 1.00 63.66 97 ARG A N 1
ATOM 795 C CA . ARG A 1 97 ? 32.017 -10.914 9.229 1.00 63.66 97 ARG A CA 1
ATOM 796 C C . ARG A 1 97 ? 33.535 -11.053 9.182 1.00 63.66 97 ARG A C 1
ATOM 798 O O . ARG A 1 97 ? 34.063 -12.019 9.732 1.00 63.66 97 ARG A O 1
ATOM 805 N N . LEU A 1 98 ? 34.241 -10.128 8.536 1.00 55.28 98 LEU A N 1
ATOM 806 C CA . LEU A 1 98 ? 35.694 -10.071 8.605 1.00 55.28 98 LEU A CA 1
ATOM 807 C C . LEU A 1 98 ? 36.080 -9.287 9.866 1.00 55.28 98 LEU A C 1
ATOM 809 O O . LEU A 1 98 ? 35.714 -8.116 9.975 1.00 55.28 98 LEU A O 1
ATOM 813 N N . PRO A 1 99 ? 36.811 -9.878 10.832 1.00 54.03 99 PRO A N 1
ATOM 814 C CA . PRO A 1 99 ? 37.349 -9.086 11.923 1.00 54.03 99 PRO A CA 1
ATOM 815 C C . PRO A 1 99 ? 38.265 -8.028 11.309 1.00 54.03 99 PRO A C 1
ATOM 817 O O . PRO A 1 99 ? 39.168 -8.362 10.539 1.00 54.03 99 PRO A O 1
ATOM 820 N N . ALA A 1 100 ? 38.022 -6.757 11.636 1.00 50.88 100 ALA A N 1
ATOM 821 C CA . ALA A 1 100 ? 38.985 -5.697 11.393 1.00 50.88 100 ALA A CA 1
ATOM 822 C C . ALA A 1 100 ? 40.331 -6.195 11.925 1.00 50.88 100 ALA A C 1
ATOM 824 O O . ALA A 1 100 ? 40.458 -6.473 13.118 1.00 50.88 100 ALA A O 1
ATOM 825 N N . THR A 1 101 ? 41.301 -6.398 11.035 1.00 48.53 101 THR A N 1
ATOM 826 C CA . THR A 1 101 ? 42.644 -6.820 11.412 1.00 48.53 101 THR A CA 1
ATOM 827 C C . THR A 1 101 ? 43.251 -5.713 12.266 1.00 48.53 101 THR A C 1
ATOM 829 O O . THR A 1 101 ? 43.904 -4.802 11.766 1.00 48.53 101 THR A O 1
ATOM 832 N N . THR A 1 102 ? 43.034 -5.779 13.576 1.00 51.72 102 THR A N 1
ATOM 833 C CA . THR A 1 102 ? 43.930 -5.173 14.551 1.00 51.72 102 THR A CA 1
ATOM 834 C C . THR A 1 102 ? 45.324 -5.721 14.245 1.00 51.72 102 THR A C 1
ATOM 836 O O . THR A 1 102 ? 45.450 -6.948 14.115 1.00 51.72 102 THR A O 1
ATOM 839 N N . PRO A 1 103 ? 46.372 -4.886 14.118 1.00 46.00 103 PRO A N 1
ATOM 840 C CA . PRO A 1 103 ? 47.737 -5.383 14.077 1.00 46.00 103 PRO A CA 1
ATOM 841 C C . PRO A 1 103 ? 47.915 -6.266 15.303 1.00 46.00 103 PRO A C 1
ATOM 843 O O . PRO A 1 103 ? 47.712 -5.829 16.434 1.00 46.00 103 PRO A O 1
ATOM 846 N N . ARG A 1 104 ? 48.185 -7.545 15.059 1.00 41.53 104 ARG A N 1
ATOM 847 C CA . ARG A 1 104 ? 48.371 -8.548 16.093 1.00 41.53 104 ARG A CA 1
ATOM 848 C C . ARG A 1 104 ? 49.569 -8.091 16.925 1.00 41.53 104 ARG A C 1
ATOM 850 O O . ARG A 1 104 ? 50.706 -8.245 16.493 1.00 41.53 104 ARG A O 1
ATOM 857 N N . THR A 1 105 ? 49.311 -7.484 18.083 1.00 47.12 105 THR A N 1
ATOM 858 C CA . THR A 1 105 ? 50.308 -7.301 19.135 1.00 47.12 105 THR A CA 1
ATOM 859 C C . THR A 1 105 ? 50.964 -8.659 19.341 1.00 47.12 105 THR A C 1
ATOM 861 O O . THR A 1 105 ? 50.290 -9.622 19.713 1.00 47.12 105 THR A O 1
ATOM 864 N N . ALA A 1 106 ? 52.248 -8.761 18.993 1.00 49.06 106 ALA A N 1
ATOM 865 C CA . ALA A 1 106 ? 53.024 -9.978 19.149 1.00 49.06 106 ALA A CA 1
ATOM 866 C C . ALA A 1 106 ? 52.904 -10.448 20.604 1.00 49.06 106 ALA A C 1
ATOM 868 O O . ALA A 1 106 ? 53.283 -9.733 21.530 1.00 49.06 106 ALA A O 1
ATOM 869 N N . SER A 1 107 ? 52.313 -11.621 20.819 1.00 45.50 107 SER A N 1
ATOM 870 C CA . SER A 1 107 ? 52.230 -12.203 22.154 1.00 45.50 107 SER A CA 1
ATOM 871 C C . SER A 1 107 ? 53.618 -12.716 22.561 1.00 45.50 107 SER A C 1
ATOM 873 O O . SER A 1 107 ? 54.239 -13.435 21.773 1.00 45.50 107 SER A O 1
ATOM 875 N N . PRO A 1 108 ? 54.110 -12.416 23.778 1.00 55.47 108 PRO A N 1
ATOM 876 C CA . PRO A 1 108 ? 55.412 -12.863 24.270 1.00 55.47 108 PRO A CA 1
ATOM 877 C C . PRO A 1 108 ? 55.338 -14.316 24.772 1.00 55.47 108 PRO A C 1
ATOM 879 O O . PRO A 1 108 ? 55.718 -14.625 25.896 1.00 55.47 108 PRO A O 1
ATOM 882 N N . VAL A 1 109 ? 54.815 -15.230 23.950 1.00 54.16 109 VAL A N 1
ATOM 883 C CA . VAL A 1 109 ? 54.731 -16.662 24.300 1.00 54.16 109 VAL A CA 1
ATOM 884 C C . VAL A 1 109 ? 56.124 -17.307 24.341 1.00 54.16 109 VAL A C 1
ATOM 886 O O . VAL A 1 109 ? 56.345 -18.259 25.079 1.00 54.16 109 VAL A O 1
ATOM 889 N N . TRP A 1 110 ? 57.102 -16.728 23.643 1.00 51.88 110 TRP A N 1
ATOM 890 C CA . TRP A 1 110 ? 58.496 -17.185 23.620 1.00 51.88 110 TRP A CA 1
ATOM 891 C C . TRP A 1 110 ? 59.370 -16.603 24.745 1.00 51.88 110 TRP A C 1
ATOM 893 O O . TRP A 1 110 ? 60.577 -16.473 24.589 1.00 51.88 110 TRP A O 1
ATOM 903 N N . GLY A 1 111 ? 58.765 -16.228 25.874 1.00 54.62 111 GLY A N 1
ATOM 904 C CA . GLY A 1 111 ? 59.454 -15.621 27.019 1.00 54.62 111 GLY A CA 1
ATOM 905 C C . GLY A 1 111 ? 59.459 -16.465 28.297 1.00 54.62 111 GLY A C 1
ATOM 906 O O . GLY A 1 111 ? 59.560 -15.893 29.376 1.00 54.62 111 GLY A O 1
ATOM 907 N N . SER A 1 112 ? 59.290 -17.790 28.219 1.00 44.88 112 SER A N 1
ATOM 908 C CA . SER A 1 112 ? 59.297 -18.662 29.407 1.00 44.88 112 SER A CA 1
ATOM 909 C C . SER A 1 112 ? 60.594 -19.488 29.509 1.00 44.88 112 SER A C 1
ATOM 911 O O . SER A 1 112 ? 60.873 -20.253 28.584 1.00 44.88 112 SER A O 1
ATOM 913 N N . PRO A 1 113 ? 61.343 -19.430 30.635 1.00 53.03 113 PRO A N 1
ATOM 914 C CA . PRO A 1 113 ? 62.613 -20.155 30.845 1.00 53.03 113 PRO A CA 1
ATOM 915 C C . PRO A 1 113 ? 62.518 -21.690 30.816 1.00 53.03 113 PRO A C 1
ATOM 917 O O . PRO A 1 113 ? 63.527 -22.381 30.899 1.00 53.03 113 PRO A O 1
ATOM 920 N N . LEU A 1 114 ? 61.309 -22.251 30.728 1.00 48.31 114 LEU A N 1
ATOM 921 C CA . LEU A 1 114 ? 61.074 -23.696 30.804 1.00 48.31 114 LEU A CA 1
ATOM 922 C C . LEU A 1 114 ? 61.105 -24.414 29.442 1.00 48.31 114 LEU A C 1
ATOM 924 O O . LEU A 1 114 ? 60.917 -25.626 29.394 1.00 48.31 114 LEU A O 1
ATOM 928 N N . LEU A 1 115 ? 61.361 -23.689 28.346 1.00 47.19 115 LEU A N 1
ATOM 929 C CA . LEU A 1 115 ? 61.549 -24.250 26.998 1.00 47.19 115 LEU A CA 1
ATOM 930 C C . LEU A 1 115 ? 63.006 -24.183 26.505 1.00 47.19 115 LEU A C 1
ATOM 932 O O . LEU A 1 115 ? 63.274 -24.501 25.351 1.00 47.19 115 LEU A O 1
ATOM 936 N N . GLU A 1 116 ? 63.966 -23.842 27.369 1.00 46.03 116 GLU A N 1
ATOM 937 C CA . GLU A 1 116 ? 65.396 -23.857 27.015 1.00 46.03 116 GLU A CA 1
ATOM 938 C C . GLU A 1 116 ? 65.997 -25.279 27.015 1.00 46.03 116 GLU A C 1
ATOM 940 O O . GLU A 1 116 ? 67.042 -25.531 26.423 1.00 46.03 116 GLU A O 1
ATOM 945 N N . VAL A 1 117 ? 65.296 -26.263 27.588 1.00 50.38 117 VAL A N 1
ATOM 946 C CA . VAL A 1 117 ? 65.785 -27.653 27.674 1.00 50.38 117 VAL A CA 1
ATOM 947 C C . VAL A 1 117 ? 65.515 -28.462 26.393 1.00 50.38 117 VAL A C 1
ATOM 949 O O . VAL A 1 117 ? 66.157 -29.485 26.171 1.00 50.38 117 VAL A O 1
ATOM 952 N N . CYS A 1 118 ? 64.635 -27.995 25.499 1.00 43.31 118 CYS A N 1
ATOM 953 C CA . CYS A 1 118 ? 64.396 -28.657 24.206 1.00 43.31 118 CYS A CA 1
ATOM 954 C C . CYS A 1 118 ? 65.189 -28.063 23.029 1.00 43.31 118 CYS A C 1
ATOM 956 O O . CYS A 1 118 ? 65.155 -28.643 21.951 1.00 43.31 118 CYS A O 1
ATOM 958 N N . SER A 1 119 ? 65.962 -26.987 23.224 1.00 42.44 119 SER A N 1
ATOM 959 C CA . SER A 1 119 ? 66.814 -26.410 22.163 1.00 42.44 119 SER A CA 1
ATOM 960 C C . SER A 1 119 ? 68.297 -26.790 22.266 1.00 42.44 119 SER A C 1
ATOM 962 O O . SER A 1 119 ? 69.093 -26.337 21.454 1.00 42.44 119 SER A O 1
ATOM 964 N N . ILE A 1 120 ? 68.692 -27.625 23.238 1.00 47.75 120 ILE A N 1
ATOM 965 C CA . ILE A 1 120 ? 70.106 -28.004 23.455 1.00 47.75 120 ILE A CA 1
ATOM 966 C C . ILE A 1 120 ? 70.377 -29.486 23.117 1.00 47.75 120 ILE A C 1
ATOM 968 O O . ILE A 1 120 ? 71.529 -29.914 23.094 1.00 47.75 120 ILE A O 1
ATOM 972 N N . ASN A 1 121 ? 69.358 -30.285 22.768 1.00 45.19 121 ASN A N 1
ATOM 973 C CA . ASN A 1 121 ? 69.542 -31.728 22.549 1.00 45.19 121 ASN A CA 1
ATOM 974 C C . ASN A 1 121 ? 69.258 -32.245 21.127 1.00 45.19 121 ASN A C 1
ATOM 976 O O . ASN A 1 121 ? 69.176 -33.456 20.938 1.00 45.19 121 ASN A O 1
ATOM 980 N N . GLU A 1 122 ? 69.192 -31.364 20.124 1.00 40.78 122 GLU A N 1
ATOM 981 C CA . GLU A 1 122 ? 69.090 -31.757 18.704 1.00 40.78 122 GLU A CA 1
ATOM 982 C C . GLU A 1 122 ? 70.339 -31.396 17.867 1.00 40.78 122 GLU A C 1
ATOM 984 O O . GLU A 1 122 ? 70.353 -31.567 16.655 1.00 40.78 122 GLU A O 1
ATOM 989 N N . GLU A 1 123 ? 71.443 -30.982 18.506 1.00 43.94 123 GLU A N 1
ATOM 990 C CA . GLU A 1 123 ? 72.745 -30.748 17.841 1.00 43.94 123 GLU A CA 1
ATOM 991 C C . GLU A 1 123 ? 73.764 -31.895 18.014 1.00 43.94 123 GLU A C 1
ATOM 993 O O . GLU A 1 123 ? 74.943 -31.751 17.688 1.00 43.94 123 GLU A O 1
ATOM 998 N N . ARG A 1 124 ? 73.347 -33.075 18.497 1.00 45.84 124 ARG A N 1
ATOM 999 C CA . ARG A 1 124 ? 74.260 -34.229 18.670 1.00 45.84 124 ARG A CA 1
ATOM 1000 C C . ARG A 1 124 ? 73.896 -35.507 17.916 1.00 45.84 124 ARG A C 1
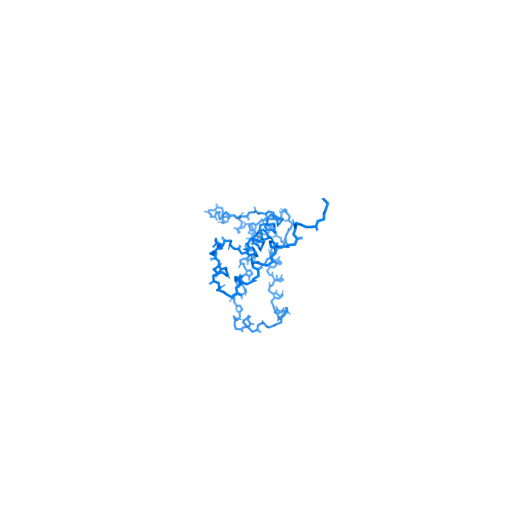ATOM 1002 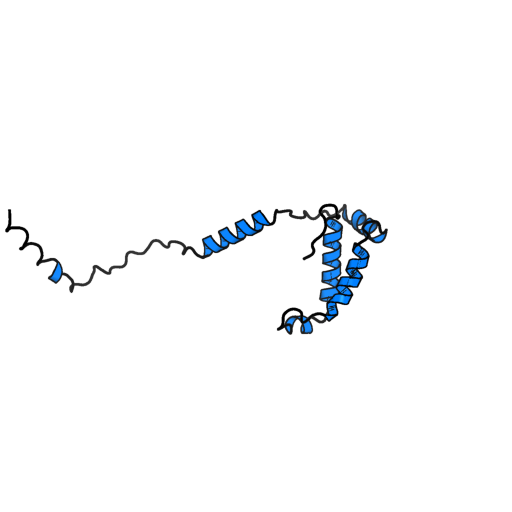O O . ARG A 1 124 ? 74.572 -36.508 18.120 1.00 45.84 124 ARG A O 1
ATOM 1009 N N . GLN A 1 125 ? 72.930 -35.473 16.991 1.00 41.50 125 GLN A N 1
ATOM 1010 C CA . GLN A 1 125 ? 72.564 -36.665 16.2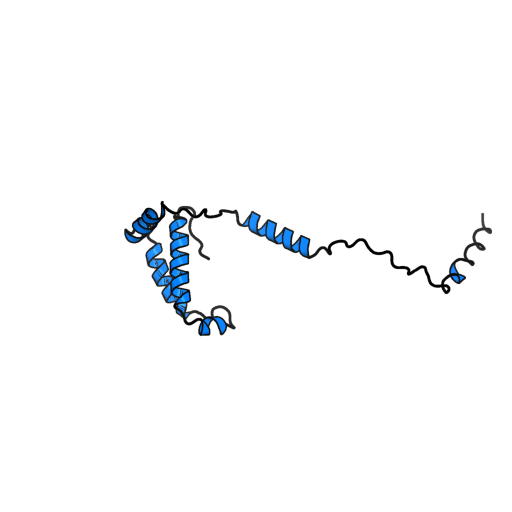05 1.00 41.50 125 GLN A CA 1
ATOM 1011 C C . GLN A 1 125 ? 72.683 -36.520 14.674 1.00 41.50 125 GLN A C 1
ATOM 1013 O O . GLN A 1 125 ? 72.486 -37.499 13.963 1.00 41.50 125 GLN A O 1
ATOM 1018 N N . CYS A 1 126 ? 73.131 -35.372 14.150 1.00 45.28 126 CYS A N 1
ATOM 1019 C CA . CYS A 1 126 ? 73.433 -35.182 12.718 1.00 45.28 126 CYS A CA 1
ATOM 1020 C C . CYS A 1 126 ? 74.942 -35.189 12.417 1.00 45.28 126 CYS A C 1
ATOM 1022 O O . CYS A 1 126 ? 75.442 -34.392 11.625 1.00 45.28 126 CYS A O 1
ATOM 1024 N N . ARG A 1 127 ? 75.702 -36.078 13.069 1.00 46.31 127 ARG A N 1
ATOM 1025 C CA . ARG A 1 127 ? 77.104 -36.337 12.700 1.00 46.31 127 ARG A CA 1
ATOM 1026 C C . ARG A 1 127 ? 77.504 -37.805 12.780 1.00 46.31 127 ARG A C 1
ATOM 1028 O O . ARG A 1 127 ? 78.656 -38.104 13.051 1.00 46.31 127 ARG A O 1
ATOM 1035 N N . ILE A 1 128 ? 76.570 -38.720 12.538 1.00 47.12 128 ILE A N 1
ATOM 1036 C CA . ILE A 1 128 ? 76.894 -40.100 12.169 1.00 47.12 128 ILE A CA 1
ATOM 1037 C C . ILE A 1 128 ? 75.797 -40.574 11.217 1.00 47.12 128 ILE A C 1
ATOM 1039 O O . ILE A 1 128 ? 74.713 -40.930 11.669 1.00 47.12 128 ILE A O 1
ATOM 1043 N N . ASN A 1 129 ? 76.060 -40.484 9.914 1.00 35.47 129 ASN A N 1
ATOM 1044 C CA . ASN A 1 129 ? 75.802 -41.499 8.885 1.00 35.47 129 ASN A CA 1
ATOM 1045 C C . ASN A 1 129 ? 75.749 -40.844 7.494 1.00 35.47 129 ASN A C 1
ATOM 1047 O O . ASN A 1 129 ? 74.783 -40.162 7.167 1.00 35.47 129 ASN A O 1
ATOM 1051 N N . TYR A 1 130 ? 76.810 -41.155 6.741 1.00 41.78 130 TYR A N 1
ATOM 1052 C CA . TYR A 1 130 ? 77.069 -40.996 5.305 1.00 41.78 130 TYR A CA 1
ATOM 1053 C C . TYR A 1 130 ? 77.159 -39.581 4.718 1.00 41.78 130 TYR A C 1
ATOM 1055 O O . TYR A 1 130 ? 76.117 -38.964 4.419 1.00 41.78 130 TYR A O 1
#

Organism: Populus deltoides (NCBI:txid3696)

Foldseek 3Di:
DDDDDPPQPVLLVVVLVVVLVVVVVVPDVVVVVPPPDPPPPVVCVVVNVVSVVVSVDCPDPVNVCSVVVCPVPDDDDDDDDVVVVVVVVVVVVVVVPDPPPDPPPDDVPVPDPPCPVVVPPPPPPPPDDD

pLDDT: mean 72.85, std 17.02, range [35.47, 91.62]

InterPro domains:
  IPR010908 Longin domain [PF13774] (1-45)
  IPR010908 Longin domain [PS50859] (1-48)
  IPR010908 Longin domain [cd14824] (1-55)
  IPR011012 Longin-like domain superfamily [SSF64356] (1-55)
  IPR044565 Vesicle-trafficking protein Sec22 [PTHR45837] (1-99)

Sequence (130 aa):
MTLCDSSYPRKLAFHYLQDLQKEFERLDNSLVEKITRPYSFVKFDGVIGSIRKQYIDTRTQANLSKLNANTKKDSEIITEHISEILQRKRNSEISERLPATTPRTASPVWGSPLLEVCSINEERQCRINY